Protein AF-A0A7J7N3M9-F1 (afdb_monomer_lite)

pLDDT: mean 77.84, std 9.81, range [51.28, 89.88]

Radius of gyration: 22.58 Å; chains: 1; bounding box: 60×15×53 Å

Organism: NCBI:txid39325

Secondary structure (DSSP, 8-state):
-HHHHHHHHS--HHHHHHHHHHHHHTS--TTSSS-SSPPPTTSHHHHS--TT---------

Foldseek 3Di:
DVVVVVVVPDDPCVVVVVVVVVVQQVDFDPVDPDGHDDDDPCCCPVPVDDPPCPPPPDDDD

Structure (mmCIF, N/CA/C/O backbone):
data_AF-A0A7J7N3M9-F1
#
_entry.id   AF-A0A7J7N3M9-F1
#
loop_
_atom_site.group_PDB
_atom_site.id
_atom_site.type_symbol
_atom_site.label_atom_id
_atom_site.label_alt_id
_atom_site.label_comp_id
_atom_site.label_asym_id
_atom_site.label_entity_id
_atom_site.label_seq_id
_atom_site.pdbx_PDB_ins_code
_atom_site.Cartn_x
_atom_site.Cartn_y
_atom_site.Cartn_z
_atom_site.occupancy
_atom_site.B_iso_or_equiv
_atom_site.auth_seq_id
_atom_site.auth_comp_id
_atom_site.auth_asym_id
_atom_site.auth_atom_id
_atom_site.pdbx_PDB_model_num
ATOM 1 N N . GLN A 1 1 ? -13.529 -3.938 32.244 1.00 76.19 1 GLN A N 1
ATOM 2 C CA . GLN A 1 1 ? -14.889 -4.127 31.688 1.00 76.19 1 GLN A CA 1
ATOM 3 C C . GLN A 1 1 ? -15.347 -2.865 30.968 1.00 76.19 1 GLN A C 1
ATOM 5 O O . GLN A 1 1 ? -15.903 -2.983 29.892 1.00 76.19 1 GLN A O 1
ATOM 10 N N . GLU A 1 2 ? -15.007 -1.690 31.500 1.00 84.81 2 GLU A N 1
ATOM 11 C CA . GLU A 1 2 ? -15.169 -0.371 30.867 1.00 84.81 2 GLU A CA 1
ATOM 12 C C . GLU A 1 2 ? -14.673 -0.304 29.408 1.00 84.81 2 GLU A C 1
ATOM 14 O O . GLU A 1 2 ? -15.443 0.053 28.527 1.00 84.81 2 GLU A O 1
ATOM 19 N N . GLU A 1 3 ? -13.462 -0.794 29.116 1.00 83.06 3 GLU A N 1
ATOM 20 C CA . GLU A 1 3 ? -12.917 -0.841 27.742 1.00 83.06 3 GLU A CA 1
ATOM 21 C C . GLU A 1 3 ? -13.797 -1.625 26.748 1.00 83.06 3 GLU A C 1
ATOM 23 O O . GLU A 1 3 ? -13.844 -1.315 25.561 1.00 83.06 3 GLU A O 1
ATOM 28 N N . LEU A 1 4 ? -14.515 -2.649 27.222 1.00 84.62 4 LEU A N 1
ATOM 29 C CA . LEU A 1 4 ? -15.389 -3.466 26.378 1.00 84.62 4 LEU A CA 1
ATOM 30 C C . LEU A 1 4 ? -16.690 -2.720 26.045 1.00 84.62 4 LEU A C 1
ATOM 32 O O . LEU A 1 4 ? -17.200 -2.839 24.934 1.00 84.62 4 LEU A O 1
ATOM 36 N N . GLU A 1 5 ? -17.203 -1.932 26.993 1.00 85.69 5 GLU A N 1
ATOM 37 C CA . GLU A 1 5 ? -18.357 -1.053 26.776 1.00 85.69 5 GLU A CA 1
ATOM 38 C C . GLU A 1 5 ? -18.017 0.117 25.852 1.00 85.69 5 GLU A C 1
ATOM 4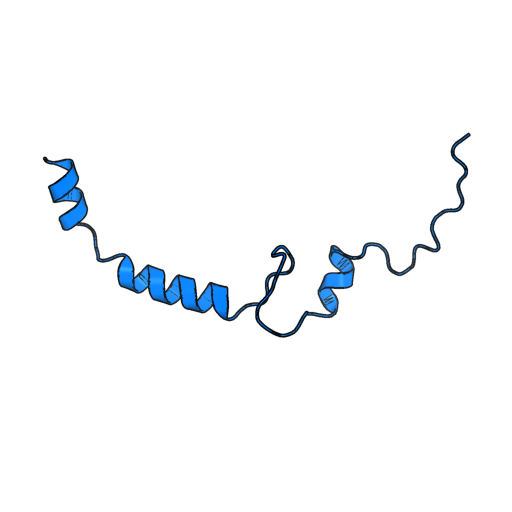0 O O . GLU A 1 5 ? -18.859 0.539 25.060 1.00 85.69 5 GLU A O 1
ATOM 45 N N . GLU A 1 6 ? -16.795 0.646 25.929 1.00 83.06 6 GLU A N 1
ATOM 46 C CA . GLU A 1 6 ? -16.315 1.655 24.981 1.00 83.06 6 GLU A CA 1
ATOM 47 C C . GLU A 1 6 ? -16.271 1.096 23.560 1.00 83.06 6 GLU A C 1
ATOM 49 O O . GLU A 1 6 ? -16.754 1.750 22.636 1.00 83.06 6 GLU A O 1
ATOM 54 N N . LEU A 1 7 ? -15.784 -0.138 23.396 1.00 79.94 7 LEU A N 1
ATOM 55 C CA . LEU A 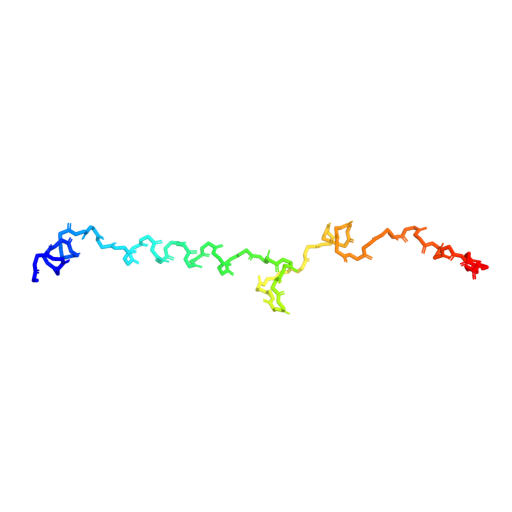1 7 ? -15.740 -0.827 22.107 1.00 79.94 7 LEU A CA 1
ATOM 56 C C . LEU A 1 7 ? -17.140 -1.020 21.506 1.00 79.94 7 LEU A C 1
ATOM 58 O O . LEU A 1 7 ? -17.331 -0.774 20.317 1.00 79.94 7 LEU A O 1
ATOM 62 N N . ASP A 1 8 ? -18.128 -1.386 22.324 1.00 79.19 8 ASP A N 1
ATOM 63 C CA . ASP A 1 8 ? -19.517 -1.605 21.885 1.00 79.19 8 ASP A CA 1
ATOM 64 C C . ASP A 1 8 ? -20.260 -0.292 21.561 1.00 79.19 8 ASP A C 1
ATOM 66 O O . ASP A 1 8 ? -21.220 -0.272 20.788 1.00 79.19 8 ASP A O 1
ATOM 70 N N . ARG A 1 9 ? -19.790 0.833 22.119 1.00 79.50 9 ARG A N 1
ATOM 71 C CA . ARG A 1 9 ? -20.265 2.189 21.791 1.00 79.50 9 ARG A CA 1
ATOM 72 C C . ARG A 1 9 ? -19.636 2.761 20.524 1.00 79.50 9 ARG A C 1
ATOM 74 O O . ARG A 1 9 ? -20.154 3.752 20.006 1.00 79.50 9 ARG A O 1
ATOM 81 N N . THR A 1 10 ? -18.529 2.195 20.040 1.00 76.62 10 THR A N 1
ATOM 82 C CA . THR A 1 10 ? -17.922 2.660 18.789 1.00 76.62 10 THR A CA 1
ATOM 83 C C . THR A 1 10 ? -18.803 2.312 17.589 1.00 76.62 10 THR A C 1
ATOM 85 O O . THR A 1 10 ? -19.488 1.289 17.557 1.00 76.62 10 THR A O 1
ATOM 88 N N . GLU A 1 11 ? -18.822 3.191 16.587 1.00 78.44 11 GLU A N 1
ATOM 89 C CA . GLU A 1 11 ? -19.559 2.932 15.353 1.00 78.44 11 GLU A CA 1
ATOM 90 C C . GLU A 1 11 ? -18.994 1.693 14.642 1.00 78.44 11 GLU A C 1
ATOM 92 O O . GLU A 1 11 ? -17.792 1.419 14.688 1.00 78.44 11 GLU A O 1
ATOM 97 N N . ARG A 1 12 ? -19.859 0.925 13.966 1.00 75.75 12 ARG A N 1
ATOM 98 C CA . ARG A 1 12 ? -19.439 -0.294 13.269 1.00 75.75 12 ARG A CA 1
ATOM 99 C C . ARG A 1 12 ? -18.433 0.028 12.168 1.00 75.75 12 ARG A C 1
ATOM 101 O O . ARG A 1 12 ? -18.796 0.384 11.049 1.00 75.75 12 ARG A O 1
ATOM 108 N N . VAL A 1 13 ? -17.166 -0.241 12.457 1.00 76.06 13 VAL A N 1
ATOM 109 C CA . VAL A 1 13 ? -16.057 -0.074 11.508 1.00 76.06 13 VAL A CA 1
ATOM 110 C C . VAL A 1 13 ? -16.192 -1.010 10.298 1.00 76.06 13 VAL A C 1
ATOM 112 O O . VAL A 1 13 ? -15.607 -0.758 9.253 1.00 76.06 13 VAL A O 1
ATOM 115 N N . SER A 1 14 ? -17.020 -2.060 10.390 1.00 76.00 14 SER A N 1
ATOM 116 C CA . SER A 1 14 ? -17.230 -3.048 9.324 1.00 76.00 14 SER A CA 1
ATOM 117 C C . SER A 1 14 ? -17.637 -2.438 7.978 1.00 76.00 14 SER A C 1
ATOM 119 O O . SER A 1 14 ? -17.222 -2.953 6.944 1.00 76.00 14 SER A O 1
ATOM 121 N N . GLY A 1 15 ? -18.419 -1.349 7.977 1.00 78.06 15 GLY A N 1
ATOM 122 C CA . GLY A 1 15 ? -18.800 -0.648 6.744 1.00 78.06 15 GLY A CA 1
ATOM 123 C C . GLY A 1 15 ? -17.621 0.090 6.105 1.00 78.06 15 GLY A C 1
ATOM 124 O O . GLY A 1 15 ? -17.316 -0.124 4.934 1.00 78.06 15 GLY A O 1
ATOM 125 N N . ALA A 1 16 ? -16.897 0.884 6.899 1.00 82.12 16 ALA A N 1
ATOM 126 C CA . ALA A 1 16 ? -15.693 1.587 6.451 1.00 82.12 16 ALA A CA 1
ATOM 127 C C . ALA A 1 16 ? -14.593 0.611 5.991 1.00 82.12 16 ALA A C 1
ATOM 129 O O . ALA A 1 16 ? -13.907 0.858 5.002 1.00 82.12 16 ALA A O 1
ATOM 130 N N . CYS A 1 17 ? -14.460 -0.538 6.660 1.00 86.62 17 CYS A N 1
ATOM 131 C CA . CYS A 1 17 ? -13.551 -1.603 6.249 1.00 86.62 17 CYS A CA 1
ATOM 132 C C . CYS A 1 17 ? -13.919 -2.186 4.879 1.00 86.62 17 CYS A C 1
ATOM 134 O O . CYS A 1 17 ? -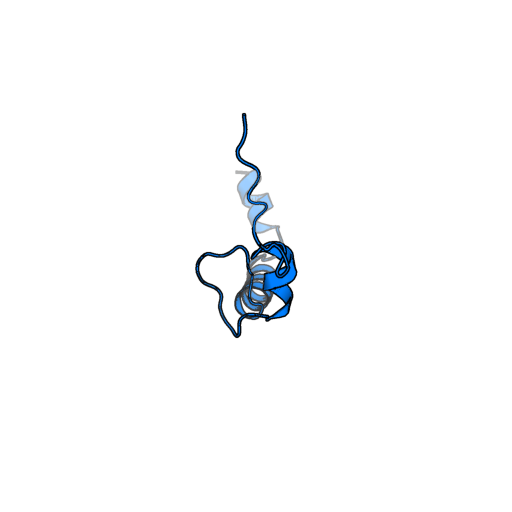13.020 -2.440 4.086 1.00 86.62 17 CYS A O 1
ATOM 136 N N . GLN A 1 18 ? -15.207 -2.384 4.576 1.00 88.44 18 GLN A N 1
ATOM 137 C CA . GLN A 1 18 ? -15.631 -2.884 3.261 1.00 88.44 18 GLN A CA 1
ATOM 138 C C . GLN A 1 18 ? -15.298 -1.901 2.139 1.00 88.44 18 GLN A C 1
ATOM 140 O O . GLN A 1 18 ? -14.763 -2.308 1.111 1.00 88.44 18 GLN A O 1
ATOM 145 N N . GLU A 1 19 ? -15.564 -0.611 2.340 1.00 89.25 19 GLU A N 1
ATOM 146 C CA . GLU A 1 19 ? -15.210 0.417 1.358 1.00 89.25 19 GLU A CA 1
ATOM 147 C C . GLU A 1 19 ? -13.691 0.496 1.146 1.00 89.25 19 GLU A C 1
ATOM 149 O O . GLU A 1 19 ? -13.213 0.578 0.011 1.00 89.25 19 GLU A O 1
ATOM 154 N N . LEU A 1 20 ? -12.919 0.420 2.230 1.00 89.88 20 LEU A N 1
ATOM 155 C CA . LEU A 1 20 ? -11.461 0.420 2.174 1.00 89.88 20 LEU A CA 1
ATOM 156 C C . LEU A 1 20 ? -10.919 -0.803 1.423 1.00 89.88 20 LEU A C 1
ATOM 158 O O . LEU A 1 20 ? -10.042 -0.651 0.573 1.00 89.88 20 LEU A O 1
ATOM 162 N N . LEU A 1 21 ? -11.468 -1.992 1.680 1.00 89.31 21 LEU A N 1
ATOM 163 C CA . LEU A 1 21 ? -11.095 -3.216 0.968 1.00 89.31 21 LEU A CA 1
ATOM 164 C C . LEU A 1 21 ? -11.363 -3.093 -0.536 1.00 89.31 21 LEU A C 1
ATOM 166 O O . LEU A 1 21 ? -10.462 -3.345 -1.332 1.00 89.31 21 LEU A O 1
ATOM 170 N N . LEU A 1 22 ? -12.548 -2.613 -0.928 1.00 89.25 22 LEU A N 1
ATOM 171 C CA . LEU A 1 22 ? -12.885 -2.400 -2.341 1.00 89.25 22 LEU A CA 1
ATOM 172 C C . LEU A 1 22 ? -11.914 -1.426 -3.028 1.00 89.25 22 LEU A C 1
ATOM 174 O O . LEU A 1 22 ? -11.503 -1.649 -4.168 1.00 89.25 22 LEU A O 1
ATOM 178 N N . ASN A 1 23 ? -11.512 -0.354 -2.345 1.00 86.94 23 ASN A N 1
ATOM 179 C CA . ASN A 1 23 ? -10.548 0.606 -2.887 1.00 86.94 23 ASN A CA 1
ATOM 180 C C . ASN A 1 23 ? -9.145 0.007 -3.074 1.00 86.94 23 ASN A C 1
ATOM 182 O O . ASN A 1 23 ? -8.458 0.368 -4.030 1.00 86.94 23 ASN A O 1
ATOM 186 N N . ILE A 1 24 ? -8.719 -0.885 -2.176 1.00 87.25 24 ILE A N 1
ATOM 187 C CA . ILE A 1 24 ? -7.417 -1.561 -2.263 1.00 87.25 24 ILE A CA 1
ATOM 188 C C . ILE A 1 24 ? -7.423 -2.596 -3.392 1.00 87.25 24 ILE A C 1
ATOM 190 O O . ILE A 1 24 ? -6.481 -2.654 -4.174 1.00 87.25 24 ILE A O 1
ATOM 194 N N . GLU A 1 25 ? -8.484 -3.392 -3.518 1.00 86.62 25 GLU A N 1
ATOM 195 C CA . GLU A 1 25 ? -8.546 -4.481 -4.503 1.00 86.62 25 GLU A CA 1
ATOM 196 C C . GLU A 1 25 ? -8.661 -3.992 -5.952 1.00 86.62 25 GLU A C 1
ATOM 198 O O . GLU A 1 25 ? -8.221 -4.672 -6.878 1.00 86.62 25 GLU A O 1
ATOM 203 N N . THR A 1 26 ? -9.256 -2.817 -6.161 1.00 86.19 26 THR A N 1
ATOM 204 C CA . THR A 1 26 ? -9.539 -2.281 -7.503 1.00 86.19 26 THR A CA 1
ATOM 205 C C . THR A 1 26 ? -8.378 -1.509 -8.122 1.00 86.19 26 THR A C 1
ATOM 207 O O . THR A 1 26 ? -8.425 -1.191 -9.314 1.00 86.19 26 THR A O 1
ATOM 210 N N . ARG A 1 27 ? -7.340 -1.182 -7.344 1.00 84.94 27 ARG A N 1
ATOM 211 C CA . ARG A 1 27 ? -6.216 -0.354 -7.792 1.00 84.94 27 ARG A CA 1
ATOM 212 C C . ARG A 1 27 ? -4.936 -1.185 -7.811 1.00 84.94 27 ARG A C 1
ATOM 214 O O . ARG A 1 27 ? -4.538 -1.685 -6.763 1.00 84.94 27 ARG A O 1
ATOM 221 N N . PRO A 1 28 ? -4.253 -1.296 -8.962 1.00 86.81 28 PRO A N 1
ATOM 222 C CA . PRO A 1 28 ? -2.995 -2.014 -9.008 1.00 86.81 28 PRO A CA 1
ATOM 223 C C . PRO A 1 28 ? -1.939 -1.193 -8.240 1.00 86.81 28 PRO A C 1
ATOM 225 O O . PRO A 1 28 ? -1.769 0.005 -8.478 1.00 86.81 28 PRO A O 1
ATOM 228 N N . ASP A 1 29 ? -1.250 -1.837 -7.300 1.00 85.94 29 ASP A N 1
ATOM 229 C CA . ASP A 1 29 ? -0.146 -1.288 -6.507 1.00 85.94 29 ASP A CA 1
ATOM 230 C C . ASP A 1 29 ? 1.198 -1.861 -7.011 1.00 85.94 29 ASP A C 1
ATOM 232 O O . ASP A 1 29 ? 1.332 -3.088 -7.081 1.00 85.94 29 ASP A O 1
ATOM 236 N N . PRO A 1 30 ? 2.178 -1.017 -7.389 1.00 84.38 30 PRO A N 1
ATOM 237 C CA . PRO A 1 30 ? 3.486 -1.457 -7.879 1.00 84.38 30 PRO A CA 1
ATOM 238 C C . PRO A 1 30 ? 4.434 -1.971 -6.786 1.00 84.38 30 PRO A C 1
ATOM 240 O O . PRO A 1 30 ? 5.457 -2.572 -7.109 1.00 84.38 30 PRO A O 1
ATOM 243 N N . LEU A 1 31 ? 4.142 -1.719 -5.507 1.00 86.25 31 LEU A N 1
ATOM 244 C CA . LEU A 1 31 ? 4.966 -2.169 -4.381 1.00 86.25 31 LEU A CA 1
ATOM 245 C C . LEU A 1 31 ? 4.581 -3.567 -3.889 1.00 86.25 31 LEU A C 1
ATOM 247 O O . LEU A 1 31 ? 5.305 -4.160 -3.086 1.00 86.25 31 LEU A O 1
ATOM 251 N N . LEU A 1 32 ? 3.450 -4.101 -4.351 1.00 86.44 32 LEU A N 1
ATOM 252 C CA . LEU A 1 32 ? 3.015 -5.444 -4.000 1.00 86.44 32 LEU A CA 1
ATOM 253 C C . LEU A 1 32 ? 3.671 -6.488 -4.920 1.00 86.44 32 LEU A C 1
ATOM 255 O O . LEU A 1 32 ? 3.734 -6.281 -6.131 1.00 86.44 32 LEU A O 1
ATOM 259 N N . PRO A 1 33 ? 4.098 -7.654 -4.390 1.00 81.19 33 PRO A N 1
ATOM 260 C CA . PRO A 1 33 ? 4.669 -8.735 -5.204 1.00 81.19 33 PRO A CA 1
ATOM 261 C C . PRO A 1 33 ? 3.702 -9.284 -6.260 1.00 81.19 33 PRO A C 1
ATOM 263 O O . PRO A 1 33 ? 4.123 -9.824 -7.279 1.0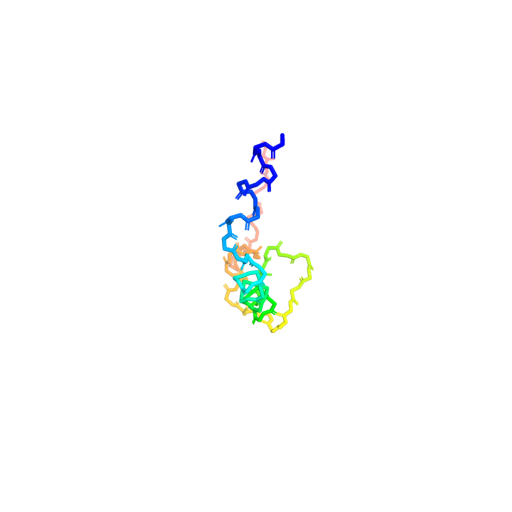0 81.19 33 PRO A O 1
ATOM 266 N N . VAL A 1 34 ? 2.401 -9.181 -5.984 1.00 83.56 34 VAL A N 1
ATOM 267 C CA . VAL A 1 34 ? 1.310 -9.560 -6.878 1.00 83.56 34 VAL A CA 1
ATOM 268 C C . VAL A 1 34 ? 0.294 -8.433 -6.835 1.00 83.56 34 VAL A C 1
ATOM 270 O O . VAL A 1 34 ? -0.174 -8.060 -5.760 1.00 83.56 34 VAL A O 1
ATOM 273 N N . THR A 1 35 ? -0.030 -7.892 -8.003 1.00 84.38 35 THR A N 1
ATOM 274 C CA . THR A 1 35 ? -0.951 -6.769 -8.149 1.00 84.38 35 THR A CA 1
ATOM 275 C C . THR A 1 35 ? -2.186 -7.209 -8.926 1.00 84.38 35 THR A C 1
ATOM 277 O O . THR A 1 35 ? -2.080 -7.974 -9.887 1.00 84.38 35 THR A O 1
ATOM 280 N N . ASN A 1 36 ? -3.366 -6.767 -8.493 1.00 80.00 36 ASN A N 1
ATOM 281 C CA . ASN A 1 36 ? -4.618 -7.060 -9.182 1.00 80.00 36 ASN A CA 1
ATOM 282 C C . ASN A 1 36 ? -4.883 -5.975 -10.228 1.00 80.00 36 ASN A C 1
ATOM 284 O O . ASN A 1 36 ? -4.963 -4.794 -9.899 1.00 80.00 36 ASN A O 1
ATOM 288 N N . GLY A 1 37 ? -5.053 -6.382 -11.485 1.00 75.25 37 GLY A N 1
ATOM 289 C CA . GLY A 1 37 ? -5.329 -5.475 -12.599 1.00 75.25 37 GLY A CA 1
ATOM 290 C C . GLY A 1 37 ? -4.131 -5.253 -13.530 1.00 75.25 37 GLY A C 1
ATOM 291 O O . GLY A 1 37 ? -3.087 -5.887 -13.376 1.00 75.25 37 GLY A O 1
ATOM 292 N N . PRO A 1 38 ? -4.290 -4.405 -14.560 1.00 77.00 38 PRO A N 1
ATOM 293 C CA . PRO A 1 38 ? -3.259 -4.190 -15.566 1.00 77.00 38 PRO A CA 1
ATOM 294 C C . PRO A 1 38 ? -2.090 -3.371 -15.007 1.00 77.00 38 PRO A C 1
ATOM 296 O O . PRO A 1 38 ? -2.289 -2.298 -14.434 1.00 77.00 38 PRO A O 1
ATOM 299 N N . THR A 1 39 ? -0.865 -3.849 -15.232 1.00 76.94 39 THR A N 1
ATOM 30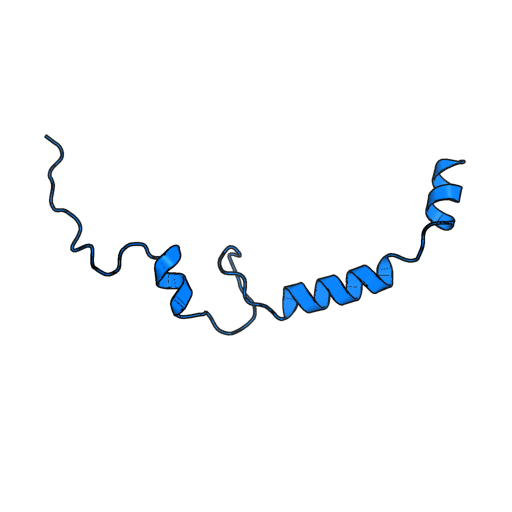0 C CA . THR A 1 39 ? 0.363 -3.115 -14.907 1.00 76.94 39 THR A CA 1
ATOM 301 C C . THR A 1 39 ? 0.406 -1.798 -15.674 1.00 76.94 39 THR A C 1
ATOM 303 O O . THR A 1 39 ? 0.183 -1.765 -16.887 1.00 76.94 39 THR A O 1
ATOM 306 N N . SER A 1 40 ? 0.694 -0.699 -14.975 1.00 83.56 40 SER A N 1
ATOM 307 C CA . SER A 1 40 ? 0.816 0.603 -15.620 1.00 83.56 40 SER A CA 1
ATOM 308 C C . SER A 1 40 ? 2.200 0.766 -16.261 1.00 83.56 40 SER A C 1
ATOM 310 O O . SER A 1 40 ? 3.189 0.726 -15.534 1.00 83.56 40 SER A O 1
ATOM 312 N N . PRO A 1 41 ? 2.304 1.064 -17.571 1.00 80.19 41 PRO A N 1
ATOM 313 C CA . PRO A 1 41 ? 3.598 1.279 -18.232 1.00 80.19 41 PRO A CA 1
ATOM 314 C C . PRO A 1 41 ? 4.381 2.487 -17.692 1.00 80.19 41 PRO A C 1
ATOM 316 O O . PRO A 1 41 ? 5.562 2.657 -17.967 1.00 80.19 41 PRO A O 1
ATOM 319 N N . VAL A 1 42 ? 3.728 3.389 -16.945 1.00 82.44 42 VAL A N 1
ATOM 320 C CA . VAL A 1 42 ? 4.405 4.553 -16.350 1.00 82.44 42 VAL A CA 1
ATOM 321 C C . VAL A 1 42 ? 5.216 4.200 -15.103 1.00 82.44 42 VAL A C 1
ATOM 323 O O . VAL A 1 42 ? 5.993 5.029 -14.627 1.00 82.44 42 VAL A O 1
ATOM 326 N N . TRP A 1 43 ? 5.024 3.004 -14.547 1.00 83.69 43 TRP A N 1
ATOM 327 C CA . TRP A 1 43 ? 5.732 2.541 -13.357 1.00 83.69 43 TRP A CA 1
ATOM 328 C C . TRP A 1 43 ? 7.195 2.242 -13.634 1.00 83.69 43 TRP A C 1
ATOM 330 O O . TRP A 1 43 ? 8.033 2.515 -12.777 1.00 83.69 43 TRP A O 1
ATOM 340 N N . ASP A 1 44 ? 7.516 1.828 -14.853 1.00 78.62 44 ASP A N 1
ATOM 341 C CA . ASP A 1 44 ? 8.877 1.529 -15.290 1.00 78.62 44 ASP A CA 1
ATOM 342 C C . ASP A 1 44 ? 9.808 2.736 -15.099 1.00 78.62 44 ASP A C 1
ATOM 344 O O . ASP A 1 44 ? 10.970 2.596 -14.723 1.00 78.62 44 ASP A O 1
ATOM 348 N N . ARG A 1 45 ? 9.272 3.959 -15.222 1.00 80.19 45 ARG A N 1
ATOM 349 C CA . ARG A 1 45 ? 10.004 5.203 -14.929 1.00 80.19 45 ARG A CA 1
ATOM 350 C C . ARG A 1 45 ? 10.497 5.294 -13.479 1.00 80.19 45 ARG A C 1
ATOM 352 O O . ARG A 1 45 ? 11.517 5.933 -13.228 1.00 80.19 45 ARG A O 1
ATOM 359 N N . TRP A 1 46 ? 9.746 4.738 -12.535 1.00 80.88 46 TRP A N 1
ATOM 360 C CA . TRP A 1 46 ? 10.014 4.838 -11.100 1.00 80.88 46 TRP A CA 1
ATOM 361 C C . TRP A 1 46 ? 10.694 3.585 -10.543 1.00 80.88 46 TRP A C 1
ATOM 363 O O . TRP A 1 46 ? 11.499 3.711 -9.623 1.00 80.88 46 TRP A O 1
ATOM 373 N N . PHE A 1 47 ? 10.395 2.406 -11.101 1.00 79.81 47 PHE A N 1
ATOM 374 C CA . PHE A 1 47 ? 10.809 1.114 -10.543 1.00 79.81 47 PHE A CA 1
ATOM 375 C C . PHE A 1 47 ? 11.824 0.341 -11.394 1.00 79.81 47 PHE A C 1
ATOM 377 O O . PHE A 1 47 ? 12.601 -0.421 -10.827 1.00 79.81 47 PHE A O 1
ATOM 384 N N . GLU A 1 48 ? 11.889 0.557 -12.712 1.00 72.12 48 GLU A N 1
ATOM 385 C CA . GLU A 1 48 ? 12.867 -0.127 -13.582 1.00 72.12 48 GLU A CA 1
ATOM 386 C C . GLU A 1 48 ? 14.173 0.667 -13.771 1.00 72.12 48 GLU A C 1
ATOM 388 O O . GLU A 1 48 ? 15.129 0.189 -14.381 1.00 72.12 48 GLU A O 1
ATOM 393 N N . GLY A 1 49 ? 14.255 1.867 -13.189 1.00 67.56 49 GLY A N 1
ATOM 394 C CA . GLY A 1 49 ? 15.431 2.729 -13.270 1.00 67.56 49 GLY A CA 1
ATOM 395 C C . GLY A 1 49 ? 15.546 3.479 -14.607 1.00 67.56 49 GLY A C 1
ATOM 396 O O . GLY A 1 49 ? 14.616 3.496 -15.415 1.00 67.56 49 GLY A O 1
ATOM 397 N N . PRO A 1 50 ? 16.664 4.189 -14.848 1.00 66.94 50 PRO A N 1
ATOM 398 C CA . PRO A 1 50 ? 16.822 5.003 -16.048 1.00 66.94 50 PRO A CA 1
ATOM 399 C C . PRO A 1 50 ? 16.843 4.131 -17.312 1.00 66.94 50 PRO A C 1
ATOM 401 O O . PRO A 1 50 ? 17.823 3.430 -17.568 1.00 66.94 50 PRO A O 1
ATOM 404 N N . GLN A 1 51 ? 15.791 4.247 -18.128 1.00 64.62 51 GLN A N 1
ATOM 405 C CA . GLN A 1 51 ? 15.622 3.543 -19.411 1.00 64.62 51 GLN A CA 1
ATOM 406 C C . GLN A 1 51 ? 16.796 3.792 -20.384 1.00 64.62 51 GLN A C 1
ATOM 408 O O . GLN A 1 51 ? 17.170 2.918 -21.159 1.00 64.62 51 GLN A O 1
ATOM 413 N N . ASP A 1 52 ? 17.441 4.962 -20.281 1.00 61.66 52 ASP A N 1
ATOM 414 C CA . ASP A 1 52 ? 18.595 5.369 -21.099 1.00 61.66 52 ASP A CA 1
ATOM 415 C C . ASP A 1 52 ? 19.958 5.087 -20.458 1.00 61.66 52 ASP A C 1
ATOM 417 O O . ASP A 1 52 ? 21.000 5.514 -20.974 1.00 61.66 52 ASP A O 1
ATOM 421 N N . SER A 1 53 ? 20.006 4.351 -19.344 1.00 57.72 53 SER A N 1
ATOM 422 C CA . SER A 1 53 ? 21.291 3.879 -18.844 1.00 57.72 53 SER A CA 1
ATOM 423 C C . SER A 1 53 ? 21.802 2.766 -19.762 1.00 57.72 53 SER A C 1
ATOM 425 O O . SER A 1 53 ? 21.702 1.572 -19.493 1.00 57.72 53 SER A O 1
ATOM 427 N N . LYS A 1 54 ? 22.476 3.156 -20.851 1.00 59.66 54 LYS A N 1
ATOM 428 C CA . LYS A 1 54 ? 23.657 2.406 -21.278 1.00 59.66 54 LYS A CA 1
ATOM 429 C C . LYS A 1 54 ? 24.546 2.367 -20.041 1.00 59.66 54 LYS A C 1
ATOM 431 O O . LYS A 1 54 ? 25.226 3.356 -19.776 1.00 59.66 54 LYS A O 1
ATOM 436 N N . GLY A 1 55 ? 24.418 1.305 -19.237 1.00 57.66 55 GLY A N 1
ATOM 437 C CA . GLY A 1 55 ? 25.050 1.189 -17.928 1.00 57.66 55 GLY A CA 1
ATOM 438 C C . GLY A 1 55 ? 26.462 1.740 -18.014 1.00 57.66 55 GLY A C 1
ATOM 439 O O . GLY A 1 55 ? 27.213 1.364 -18.921 1.00 57.66 55 GLY A O 1
ATOM 440 N N . CYS A 1 56 ? 26.781 2.720 -17.168 1.00 63.81 56 CYS A N 1
ATOM 441 C CA . CYS A 1 56 ? 28.106 3.317 -17.183 1.00 63.81 56 CYS A CA 1
ATOM 442 C C . CYS A 1 56 ? 29.124 2.178 -17.085 1.00 63.81 56 CYS A C 1
ATOM 444 O O . CYS A 1 56 ? 29.158 1.457 -16.093 1.00 63.81 56 CYS A O 1
ATOM 446 N N . ARG A 1 57 ? 29.951 1.994 -18.121 1.00 61.88 57 ARG A N 1
ATOM 447 C CA . ARG A 1 57 ? 31.078 1.045 -18.110 1.00 61.88 57 ARG A CA 1
ATOM 448 C C . ARG A 1 57 ? 32.252 1.616 -17.315 1.00 61.88 57 ARG A C 1
ATOM 450 O O . ARG A 1 57 ? 33.405 1.483 -17.718 1.00 61.88 57 ARG A O 1
ATOM 457 N N . CYS A 1 58 ? 31.966 2.334 -16.238 1.00 68.44 58 CYS A N 1
ATOM 458 C CA . CYS A 1 58 ? 32.997 2.827 -15.355 1.00 68.44 58 CYS A CA 1
ATOM 459 C C . CYS A 1 58 ? 33.500 1.632 -14.540 1.00 68.44 58 CYS A C 1
ATOM 461 O O . CYS A 1 58 ? 32.829 1.154 -13.630 1.00 68.44 58 CYS A O 1
ATOM 463 N N . PHE A 1 59 ? 34.677 1.123 -14.906 1.00 58.62 59 PHE A N 1
ATOM 464 C CA . PHE A 1 59 ? 35.453 0.272 -14.016 1.00 58.62 59 PHE A CA 1
ATOM 465 C C . PHE A 1 59 ? 35.840 1.132 -12.815 1.00 58.62 59 PHE A C 1
ATOM 467 O O . PHE A 1 59 ? 36.543 2.129 -12.970 1.00 58.62 59 PHE A O 1
ATOM 474 N N . ILE A 1 60 ? 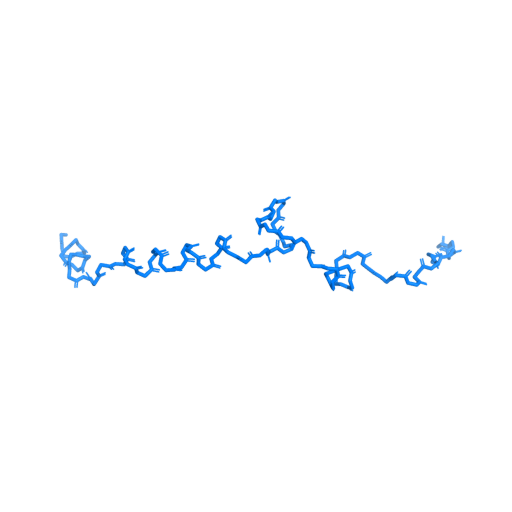35.317 0.786 -11.641 1.00 54.97 60 ILE A N 1
ATOM 475 C CA . ILE A 1 60 ? 35.781 1.360 -10.381 1.00 54.97 60 ILE A CA 1
ATOM 476 C C . ILE A 1 60 ? 37.241 0.911 -10.238 1.00 54.97 60 ILE A C 1
ATOM 478 O O . ILE A 1 60 ? 37.502 -0.290 -10.158 1.00 54.97 60 ILE A O 1
ATOM 482 N N . LEU A 1 61 ? 38.160 1.877 -10.332 1.00 51.28 61 LEU A N 1
ATOM 483 C CA . LEU A 1 61 ? 39.591 1.717 -10.057 1.00 51.28 61 LEU A CA 1
ATOM 484 C C . LEU A 1 61 ? 39.836 1.634 -8.551 1.00 51.28 61 LEU A C 1
ATOM 486 O O . LEU A 1 61 ? 39.168 2.395 -7.814 1.00 51.28 61 LEU A O 1
#

Sequence (61 aa):
QEELEELDRTERVSGACQELLLNIETRPDPLLPVTNGPTSPVWDRWFEGPQDSKGCRCFIL

InterPro domains:
  IPR015898 G-protein, gamma subunit-like domain [PF00631] (1-61)
  IPR015898 G-protein, gamma subunit-like domain [SM01224] (1-61)
  IPR045878 Guanine nucleotide-binding protein subunit gamma 1/2 [PTHR35129] (1-60)